Protein AF-A0A958M197-F1 (afdb_monomer)

Sequence (93 aa):
MFKGNIFTYLFLALGIGLVTTAYLLNNSYQKKLPSLKTIAVLEKLNGDVFITKKFRLKRLPVSDKSNLNSLDTIETSANSKADIIFPTGEKIR

Foldseek 3Di:
DDPDDPVVVVVVVVVVVVVVVVVVVVVVVPPDDPDQDFFWKKAWDDDWKWKAAPPHNDTDTDDRIDTDSHPIDMDGDPPTDMWIAGPVRDIDD

Mean predicted aligned error: 13.26 Å

Radius of gyration: 27.08 Å; Cα contacts (8 Å, |Δi|>4): 127; chains: 1; bounding box: 62×17×70 Å

pLDDT: mean 78.53, std 8.8, range [45.75, 87.25]

Nearest PDB structures (foldseek):
  7eyl-assembly1_B  TM=6.437E-01  e=8.833E+00  Salmonella enterica
  8awp-assembly1_A  TM=3.940E-01  e=5.925E+00  Thermotoga maritima
  8awo-assembly1_B  TM=3.654E-01  e=6.641E+00  Thermotoga maritima
  3bb6-assembly1_C  TM=2.943E-01  e=4.454E+00  Escherichia coli K-12
  3bb6-assembly3_D  TM=2.940E-01  e=4.993E+00  Escherichia coli K-12

Solvent-accessible surface area (backbone atoms only — not comparable to full-atom values): 5531 Å² total; per-residue (Å²): 134,85,82,72,56,70,65,59,57,50,52,50,53,52,52,52,51,52,52,52,52,51,50,56,50,53,62,61,68,62,65,70,74,78,75,78,59,70,63,30,37,40,33,53,74,40,75,56,43,32,39,32,42,78,91,38,97,58,74,38,78,60,52,64,66,40,77,33,61,63,83,53,48,79,47,63,45,98,85,30,44,46,38,39,39,34,86,87,70,50,73,48,110

Secondary structure (DSSP, 8-state):
-----HHHHHHHHHHHHHHHHHHHHHHHHT-PPPP----EEEEEEES-EEEE-TT---EEEPPSEEEE-S-PEEEE-TT-EEEEE-TTS-EE-

Structure (mmCIF, N/CA/C/O backbone):
data_AF-A0A958M197-F1
#
_entry.id   AF-A0A958M197-F1
#
loop_
_atom_site.group_PDB
_atom_site.id
_atom_site.type_symbol
_atom_site.label_atom_id
_atom_site.label_alt_id
_atom_site.label_comp_id
_atom_site.label_asym_id
_atom_site.label_entity_id
_atom_site.label_seq_id
_atom_site.pdbx_PDB_ins_code
_atom_site.Cartn_x
_atom_site.Cartn_y
_atom_site.Cartn_z
_atom_site.occupancy
_atom_site.B_iso_or_equiv
_atom_site.auth_seq_id
_atom_site.auth_comp_id
_atom_site.auth_asym_id
_atom_site.auth_atom_id
_atom_site.pdbx_PDB_model_num
ATOM 1 N N . MET A 1 1 ? 43.898 -3.913 -51.106 1.00 45.75 1 MET A N 1
ATOM 2 C CA . MET A 1 1 ? 42.962 -2.793 -51.346 1.00 45.75 1 MET A CA 1
ATOM 3 C C . MET A 1 1 ? 41.546 -3.332 -51.156 1.00 45.75 1 MET A C 1
ATOM 5 O O . MET A 1 1 ? 41.009 -3.951 -52.064 1.00 45.75 1 MET A O 1
ATOM 9 N N . PHE A 1 2 ? 40.995 -3.244 -49.941 1.00 53.53 2 PHE A N 1
ATOM 10 C CA . PHE A 1 2 ? 39.650 -3.757 -49.658 1.00 53.53 2 PHE A CA 1
ATOM 11 C C . PHE A 1 2 ? 38.624 -2.859 -50.360 1.00 53.53 2 PHE A C 1
ATOM 13 O O . PHE A 1 2 ? 38.393 -1.733 -49.930 1.00 53.53 2 PHE A O 1
ATOM 20 N N . LYS A 1 3 ? 38.017 -3.337 -51.453 1.00 61.94 3 LYS A N 1
ATOM 21 C CA . LYS A 1 3 ? 36.797 -2.733 -52.007 1.00 61.94 3 LYS A CA 1
ATOM 22 C C . LYS A 1 3 ? 35.634 -3.154 -51.112 1.00 61.94 3 LYS A C 1
ATOM 24 O O . LYS A 1 3 ? 34.923 -4.109 -51.410 1.00 61.94 3 LYS A O 1
ATOM 29 N N . GLY A 1 4 ? 35.524 -2.507 -49.954 1.00 64.94 4 GLY A N 1
ATOM 30 C CA . GLY A 1 4 ? 34.423 -2.731 -49.028 1.00 64.94 4 GLY A CA 1
ATOM 31 C C . GLY A 1 4 ? 33.105 -2.377 -49.707 1.00 64.94 4 GLY A C 1
ATOM 32 O O . GLY A 1 4 ? 32.954 -1.284 -50.253 1.00 64.94 4 GLY A O 1
ATOM 33 N N . ASN A 1 5 ? 32.170 -3.323 -49.714 1.00 78.88 5 ASN A N 1
ATOM 34 C CA . ASN A 1 5 ? 30.844 -3.118 -50.268 1.00 78.88 5 ASN A CA 1
ATOM 35 C C . ASN A 1 5 ? 30.105 -2.077 -49.412 1.00 78.88 5 ASN A C 1
ATOM 37 O O . ASN A 1 5 ? 30.031 -2.222 -48.191 1.00 78.88 5 ASN A O 1
ATOM 41 N N . ILE A 1 6 ? 29.554 -1.035 -50.041 1.00 81.31 6 ILE A N 1
ATOM 42 C CA . ILE A 1 6 ? 28.820 0.040 -49.354 1.00 81.31 6 ILE A CA 1
ATOM 43 C C . ILE A 1 6 ? 27.688 -0.518 -48.477 1.00 81.31 6 ILE A C 1
ATOM 45 O O . ILE A 1 6 ? 27.431 -0.011 -47.385 1.00 81.31 6 ILE A O 1
ATOM 49 N N . PHE A 1 7 ? 27.084 -1.633 -48.902 1.00 81.06 7 PHE A N 1
ATOM 50 C CA . PHE A 1 7 ? 26.058 -2.337 -48.141 1.00 81.06 7 PHE A CA 1
ATOM 51 C C . PHE A 1 7 ? 26.584 -2.868 -46.801 1.00 81.06 7 PHE A C 1
ATOM 53 O O . PHE A 1 7 ? 25.877 -2.791 -45.803 1.00 81.06 7 PHE A O 1
ATOM 60 N N . THR A 1 8 ? 27.835 -3.328 -46.728 1.00 82.81 8 THR A N 1
ATOM 61 C CA . THR A 1 8 ? 28.440 -3.816 -45.478 1.00 82.81 8 THR A CA 1
ATOM 62 C C . THR A 1 8 ? 28.564 -2.700 -44.440 1.00 82.81 8 THR A C 1
ATOM 64 O O . THR A 1 8 ? 28.257 -2.917 -43.270 1.00 82.81 8 THR A O 1
ATOM 67 N N . TYR A 1 9 ? 28.942 -1.489 -44.859 1.00 81.88 9 TYR A N 1
ATOM 68 C CA . TYR A 1 9 ? 29.020 -0.332 -43.961 1.00 81.88 9 TYR A CA 1
ATOM 69 C C . TYR A 1 9 ? 27.635 0.156 -43.520 1.00 81.88 9 TYR A C 1
ATOM 71 O O . TYR A 1 9 ? 27.459 0.516 -42.357 1.00 81.88 9 TYR A O 1
ATOM 79 N N . LEU A 1 10 ? 26.639 0.106 -44.412 1.00 84.06 10 LEU A N 1
ATOM 80 C CA . LEU A 1 10 ? 25.242 0.414 -44.090 1.00 84.06 10 LEU A CA 1
ATOM 81 C C . LEU A 1 10 ? 24.667 -0.554 -43.049 1.00 84.06 10 LEU A C 1
ATOM 83 O O . LEU A 1 10 ? 24.088 -0.109 -42.060 1.00 84.06 10 LEU A O 1
ATOM 87 N N . PHE A 1 11 ? 24.872 -1.864 -43.225 1.00 84.00 11 PHE A N 1
ATOM 88 C CA . PHE A 1 11 ? 24.432 -2.870 -42.253 1.00 84.00 11 PHE A CA 1
ATOM 89 C C . PHE A 1 11 ? 25.141 -2.722 -40.903 1.00 84.00 11 PHE A C 1
ATOM 91 O O . PHE A 1 11 ? 24.501 -2.855 -39.860 1.00 84.00 11 PHE A O 1
ATOM 98 N N . LEU A 1 12 ? 26.435 -2.390 -40.907 1.00 84.19 12 LEU A N 1
ATOM 99 C CA . LEU A 1 12 ? 27.188 -2.135 -39.679 1.00 84.19 12 LEU A CA 1
ATOM 100 C C . LEU A 1 12 ? 26.642 -0.910 -38.926 1.00 84.19 12 LEU A C 1
ATOM 102 O O . LEU A 1 12 ? 26.419 -0.981 -37.719 1.00 84.19 12 LEU A O 1
ATOM 106 N N . ALA A 1 13 ? 26.367 0.188 -39.636 1.00 82.50 13 ALA A N 1
ATOM 107 C CA . ALA A 1 13 ? 25.794 1.398 -39.048 1.00 82.50 13 ALA A CA 1
ATOM 108 C C . ALA A 1 13 ? 24.387 1.153 -38.470 1.00 82.50 13 ALA A C 1
ATOM 110 O O . ALA A 1 13 ? 24.090 1.600 -37.361 1.00 82.50 13 ALA A O 1
ATOM 111 N N . LEU A 1 14 ? 23.548 0.383 -39.174 1.00 85.69 14 LEU A N 1
ATOM 112 C CA . LEU A 1 14 ? 22.226 -0.034 -38.691 1.00 85.69 14 LEU A CA 1
ATOM 113 C C . LEU A 1 14 ? 22.317 -0.883 -37.416 1.00 85.69 14 LEU A C 1
ATOM 115 O O 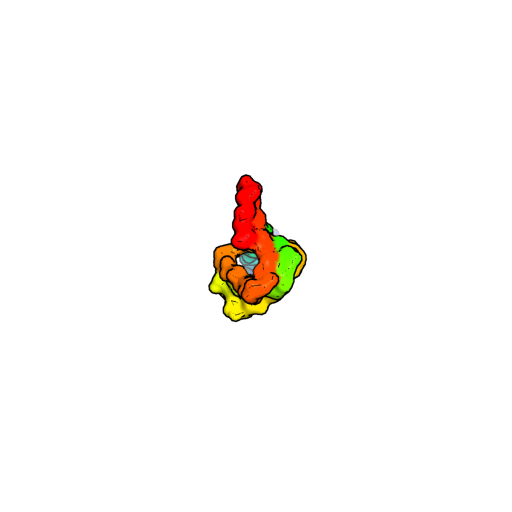. LEU A 1 14 ? 21.576 -0.640 -36.464 1.00 85.69 14 LEU A O 1
ATOM 119 N N . GLY A 1 15 ? 23.255 -1.833 -37.364 1.00 83.25 15 GLY A N 1
ATOM 120 C CA . GLY A 1 15 ? 23.496 -2.651 -36.174 1.00 83.25 15 GLY A CA 1
ATOM 121 C C . GLY A 1 15 ? 23.903 -1.814 -34.959 1.00 83.25 15 GLY A C 1
ATOM 122 O O . GLY A 1 15 ? 23.346 -1.983 -33.876 1.00 83.25 15 GLY A O 1
ATOM 123 N N . ILE A 1 16 ? 24.812 -0.851 -35.140 1.00 83.94 16 ILE A N 1
ATOM 124 C CA . ILE A 1 16 ? 25.252 0.053 -34.063 1.00 83.94 16 ILE A CA 1
ATOM 125 C C . ILE A 1 16 ? 24.096 0.952 -33.587 1.00 83.94 16 ILE A C 1
ATOM 127 O O . ILE A 1 16 ? 23.938 1.169 -32.382 1.00 83.94 16 ILE A O 1
ATOM 131 N N . GLY A 1 17 ? 23.250 1.432 -34.503 1.00 83.00 17 GLY A N 1
ATOM 132 C CA . GLY A 1 17 ? 22.051 2.211 -34.171 1.00 83.00 17 GLY A CA 1
ATOM 133 C C . GLY A 1 17 ? 21.041 1.427 -33.322 1.00 83.00 17 GLY A C 1
ATOM 134 O O . GLY A 1 17 ? 20.488 1.944 -32.348 1.00 83.00 17 GLY A O 1
ATOM 135 N N . LEU A 1 18 ? 20.841 0.144 -33.627 1.00 84.00 18 LEU A N 1
ATOM 136 C CA . LEU A 1 18 ? 19.968 -0.730 -32.837 1.00 84.00 18 LEU A CA 1
ATOM 137 C C . LEU A 1 18 ? 20.541 -1.013 -31.440 1.00 84.00 18 LEU A C 1
ATOM 139 O O . LEU A 1 18 ? 19.812 -0.960 -30.452 1.00 84.00 18 LEU A O 1
ATOM 143 N N . VAL A 1 19 ? 21.851 -1.248 -31.325 1.00 85.31 19 VAL A N 1
ATOM 144 C CA . VAL A 1 19 ? 22.498 -1.485 -30.021 1.00 85.31 19 VAL A CA 1
ATOM 145 C C . VAL A 1 19 ? 22.446 -0.236 -29.137 1.00 85.31 19 VAL A C 1
ATOM 147 O O . VAL A 1 19 ? 22.150 -0.329 -27.947 1.00 85.31 19 VAL A O 1
ATOM 150 N N . THR A 1 20 ? 22.687 0.945 -29.708 1.00 84.69 20 THR A N 1
ATOM 151 C CA . THR A 1 20 ? 22.658 2.215 -28.961 1.00 84.69 20 THR A CA 1
ATOM 152 C C . THR A 1 20 ? 21.254 2.579 -28.483 1.00 84.69 20 THR A C 1
ATOM 154 O O . THR A 1 20 ? 21.086 2.959 -27.324 1.00 84.69 20 THR A O 1
ATOM 157 N N . THR A 1 21 ? 20.229 2.402 -29.319 1.00 83.62 21 THR A N 1
ATOM 158 C CA . THR A 1 21 ? 18.829 2.609 -28.907 1.00 83.62 21 THR A CA 1
ATOM 159 C C . THR A 1 21 ? 18.398 1.613 -27.830 1.00 83.62 21 THR A C 1
ATOM 161 O O . THR A 1 21 ? 17.829 2.030 -26.820 1.00 83.62 21 THR A O 1
ATOM 164 N N . ALA A 1 22 ? 18.738 0.327 -27.970 1.00 83.25 22 ALA A N 1
ATOM 165 C CA . ALA A 1 22 ? 18.475 -0.687 -26.948 1.00 83.25 22 ALA A CA 1
ATOM 166 C C . ALA A 1 22 ? 19.168 -0.366 -25.610 1.00 83.25 22 ALA A C 1
ATOM 168 O O . ALA A 1 22 ? 18.562 -0.509 -24.547 1.00 83.25 22 ALA A O 1
ATOM 169 N N . TYR A 1 23 ? 20.409 0.127 -25.649 1.00 84.44 23 TYR A N 1
ATOM 170 C CA . TYR A 1 23 ? 21.151 0.549 -24.460 1.00 84.44 23 TYR A CA 1
ATOM 171 C C . TYR A 1 23 ? 20.497 1.751 -23.754 1.00 84.44 23 TYR A C 1
ATOM 173 O O . TYR A 1 23 ? 20.327 1.742 -22.533 1.00 84.44 23 TYR A O 1
ATOM 181 N N . LEU A 1 24 ? 20.062 2.762 -24.513 1.00 81.31 24 LEU A N 1
ATOM 182 C CA . LEU A 1 24 ? 19.359 3.936 -23.978 1.00 81.31 24 LEU A CA 1
ATOM 183 C C . LEU A 1 24 ? 17.988 3.585 -23.381 1.00 81.31 24 LEU A C 1
ATOM 185 O O . LEU A 1 24 ? 17.605 4.123 -22.337 1.00 81.31 24 LEU A O 1
ATOM 189 N N . LEU A 1 25 ? 17.266 2.659 -24.017 1.00 78.88 25 LEU A N 1
ATOM 190 C CA . LEU A 1 25 ? 16.011 2.113 -23.503 1.00 78.88 25 LEU A CA 1
ATOM 191 C C . LEU A 1 25 ? 16.251 1.382 -22.178 1.00 78.88 25 LEU A C 1
ATOM 193 O O . LEU A 1 25 ? 15.596 1.698 -21.186 1.00 78.88 25 LEU A O 1
ATOM 197 N N . ASN A 1 26 ? 17.231 0.476 -22.120 1.00 76.50 26 ASN A N 1
ATOM 198 C CA . ASN A 1 26 ? 17.536 -0.294 -20.913 1.00 76.50 26 ASN A CA 1
ATOM 199 C C . ASN A 1 26 ? 17.911 0.606 -19.720 1.00 76.50 26 ASN A C 1
ATOM 201 O O . ASN A 1 26 ? 17.390 0.431 -18.620 1.00 76.50 26 ASN A O 1
ATOM 205 N N . ASN A 1 27 ? 18.731 1.636 -19.946 1.00 65.44 27 ASN A N 1
ATOM 206 C CA . ASN A 1 27 ? 19.091 2.600 -18.901 1.00 65.44 27 ASN A CA 1
ATOM 207 C C . ASN A 1 27 ? 17.893 3.442 -18.429 1.00 65.44 27 ASN A C 1
ATOM 209 O O . ASN A 1 27 ? 17.828 3.819 -17.259 1.00 65.44 27 ASN A O 1
ATOM 213 N N . SER A 1 28 ? 16.915 3.702 -19.301 1.00 61.38 28 SER A N 1
ATOM 214 C CA . SER A 1 28 ? 15.682 4.405 -18.920 1.00 61.38 28 SER A CA 1
ATOM 215 C C . SER A 1 28 ? 14.741 3.524 -18.087 1.00 61.38 28 SER A C 1
ATOM 217 O O . SER A 1 28 ? 14.124 4.016 -17.140 1.00 61.38 28 SER A O 1
ATOM 219 N N . TYR A 1 29 ? 14.680 2.217 -18.371 1.00 58.53 29 TYR A N 1
ATOM 220 C CA . TYR A 1 29 ? 13.909 1.244 -17.582 1.00 58.53 29 TYR A CA 1
ATOM 221 C C . TYR A 1 29 ? 14.517 0.949 -16.200 1.00 58.53 29 TYR A C 1
ATOM 223 O O . TYR A 1 29 ? 13.820 0.455 -15.315 1.00 58.53 29 TYR A O 1
ATOM 231 N N . GLN A 1 30 ? 15.788 1.294 -15.967 1.00 58.03 30 GLN A N 1
ATOM 232 C CA . GLN A 1 30 ? 16.443 1.133 -14.664 1.00 58.03 30 GLN A CA 1
ATOM 233 C C . GLN A 1 30 ? 16.119 2.229 -13.642 1.00 58.03 30 GLN A C 1
ATOM 235 O O . GLN A 1 30 ? 16.621 2.167 -12.515 1.00 58.03 30 GLN A O 1
ATOM 240 N N . LYS A 1 31 ? 15.242 3.195 -13.958 1.00 57.81 31 LYS A N 1
ATOM 241 C CA . LYS A 1 31 ? 14.616 4.026 -12.920 1.00 57.81 31 LYS A CA 1
ATOM 242 C C . LYS A 1 31 ? 13.716 3.142 -12.055 1.00 57.81 31 LYS A C 1
ATOM 244 O O . LYS A 1 31 ? 12.509 3.055 -12.263 1.00 57.81 31 LYS A O 1
ATOM 249 N N . LYS A 1 32 ? 14.325 2.469 -11.076 1.00 60.59 32 LYS A N 1
ATOM 250 C CA . LYS A 1 32 ? 13.623 1.758 -10.011 1.00 60.59 32 LYS A CA 1
ATOM 251 C C . LYS A 1 32 ? 12.690 2.769 -9.358 1.00 60.59 32 LYS A C 1
ATOM 253 O O . LYS A 1 32 ? 13.154 3.796 -8.860 1.00 60.59 32 LYS A O 1
ATOM 258 N N . LEU A 1 33 ? 11.384 2.503 -9.409 1.00 62.00 33 LEU A N 1
ATOM 259 C CA . LEU A 1 33 ? 10.414 3.291 -8.657 1.00 62.00 33 LEU A CA 1
ATOM 260 C C . LEU A 1 33 ? 10.910 3.375 -7.205 1.00 62.00 33 LEU A C 1
ATOM 262 O O . LEU A 1 33 ? 11.317 2.340 -6.663 1.00 62.00 33 LEU A O 1
ATOM 266 N N . PRO A 1 34 ? 10.908 4.567 -6.581 1.00 62.94 34 PRO A N 1
ATOM 267 C CA . PRO A 1 34 ? 11.263 4.677 -5.175 1.00 62.94 34 PRO A CA 1
ATOM 268 C C . PRO A 1 34 ? 10.389 3.700 -4.390 1.00 62.94 34 PRO A C 1
ATOM 270 O O . PRO A 1 34 ? 9.173 3.643 -4.598 1.00 62.94 34 PRO A O 1
ATOM 273 N N . SER A 1 35 ? 11.018 2.883 -3.542 1.00 64.06 35 SER A N 1
ATOM 274 C CA . SER A 1 35 ? 10.282 1.951 -2.696 1.00 64.06 35 SER A CA 1
ATOM 275 C C . SER A 1 35 ? 9.262 2.748 -1.886 1.00 64.06 35 SER A C 1
ATOM 277 O O . SER A 1 35 ? 9.579 3.787 -1.304 1.00 64.06 35 SER A O 1
ATOM 279 N N . LEU A 1 36 ? 8.005 2.303 -1.919 1.00 64.19 36 LEU A N 1
ATOM 280 C CA . LEU A 1 36 ? 6.914 2.959 -1.206 1.00 64.19 36 LEU A CA 1
ATOM 281 C C . LEU A 1 36 ? 7.277 3.034 0.280 1.00 64.19 36 LEU A C 1
ATOM 283 O O . LEU A 1 36 ? 7.365 2.008 0.952 1.00 64.19 36 LEU A O 1
ATOM 287 N N . LYS A 1 37 ? 7.523 4.250 0.775 1.00 71.25 37 LYS A N 1
ATOM 288 C CA . LYS A 1 37 ? 7.842 4.492 2.180 1.00 71.25 37 LYS A CA 1
ATOM 289 C C . LYS A 1 37 ? 6.585 4.243 3.012 1.00 71.25 37 LYS A C 1
ATOM 291 O O . LYS A 1 37 ? 5.569 4.900 2.798 1.00 71.25 37 LYS A O 1
ATOM 296 N N . THR A 1 38 ? 6.661 3.310 3.955 1.00 74.00 38 THR A N 1
ATOM 297 C CA . THR A 1 38 ? 5.589 3.075 4.927 1.00 74.00 38 THR A CA 1
ATOM 298 C C . THR A 1 38 ? 5.453 4.300 5.832 1.00 74.00 38 THR A C 1
ATOM 300 O O . THR A 1 38 ? 6.421 4.720 6.464 1.00 74.00 38 THR A O 1
ATOM 303 N N . ILE A 1 39 ? 4.258 4.884 5.868 1.00 81.19 39 ILE A N 1
ATOM 304 C CA . ILE A 1 39 ? 3.907 6.053 6.682 1.00 81.19 39 ILE A CA 1
ATOM 305 C C . ILE A 1 39 ? 3.510 5.612 8.089 1.00 81.19 39 ILE A C 1
ATOM 307 O O . ILE A 1 39 ? 3.911 6.251 9.054 1.00 81.19 39 ILE A O 1
ATOM 311 N N . ALA A 1 40 ? 2.738 4.530 8.200 1.00 82.19 40 ALA A N 1
ATOM 312 C CA . ALA A 1 40 ? 2.277 3.959 9.461 1.00 82.19 40 ALA A CA 1
ATOM 313 C C . ALA A 1 40 ? 1.855 2.497 9.267 1.00 82.19 40 ALA A C 1
ATOM 315 O O . ALA A 1 40 ? 1.681 2.032 8.139 1.00 82.19 40 ALA A O 1
ATOM 316 N N . VAL A 1 41 ? 1.686 1.766 10.363 1.00 86.31 41 VAL A N 1
ATOM 317 C CA . VAL A 1 41 ? 1.142 0.406 10.370 1.00 86.31 41 VAL A CA 1
ATOM 318 C C . VAL A 1 41 ? -0.244 0.459 10.994 1.00 86.31 41 VAL A C 1
ATOM 320 O O . VAL A 1 41 ? -0.396 0.938 12.111 1.00 86.31 41 VAL A O 1
ATOM 323 N N . LEU A 1 42 ? -1.253 -0.019 10.273 1.00 85.00 42 LEU A N 1
ATOM 324 C CA . LEU A 1 42 ? -2.599 -0.205 10.796 1.00 85.00 42 LEU A CA 1
ATOM 325 C C . LEU A 1 42 ? -2.726 -1.625 11.349 1.00 85.00 42 LEU A C 1
ATOM 327 O O . LEU A 1 42 ? -2.561 -2.597 10.608 1.00 85.00 42 LEU A O 1
ATOM 331 N N . GLU A 1 43 ? -3.032 -1.727 12.634 1.00 85.25 43 GLU A N 1
ATOM 332 C CA . GLU A 1 43 ? -3.313 -2.966 13.347 1.00 85.25 43 GLU A CA 1
ATOM 333 C C . GLU A 1 43 ? -4.817 -3.060 13.620 1.00 85.25 43 GLU A C 1
ATOM 335 O O . GLU A 1 43 ? -5.424 -2.189 14.246 1.00 85.25 43 GLU A O 1
ATOM 340 N N . LYS A 1 44 ? -5.443 -4.117 13.108 1.00 83.62 44 LYS A N 1
ATOM 341 C CA . LYS A 1 44 ? -6.866 -4.388 13.305 1.00 83.62 44 LYS A CA 1
ATOM 342 C C . LYS A 1 44 ? -7.039 -5.081 14.653 1.00 83.62 44 LYS A C 1
ATOM 344 O O . LYS A 1 44 ? -6.544 -6.187 14.843 1.00 83.62 44 LYS A O 1
ATOM 349 N N . LEU A 1 45 ? -7.759 -4.447 15.578 1.00 78.00 45 LEU A N 1
ATOM 350 C CA . LEU A 1 45 ? -7.999 -5.015 16.907 1.00 78.00 45 LEU A CA 1
ATOM 351 C C . LEU A 1 45 ? -9.292 -5.824 16.959 1.00 78.00 45 LEU A C 1
ATOM 353 O O . LEU A 1 45 ? -9.321 -6.910 17.528 1.00 78.00 45 LEU A O 1
ATOM 357 N N . ASN A 1 46 ? -10.383 -5.275 16.420 1.00 81.38 46 ASN A N 1
ATOM 358 C CA . ASN A 1 46 ? -11.690 -5.923 16.475 1.00 81.38 46 ASN A CA 1
ATOM 359 C C . ASN A 1 46 ? -12.638 -5.398 15.389 1.00 81.38 46 ASN A C 1
ATOM 361 O O . ASN A 1 46 ? -12.592 -4.217 15.045 1.00 81.38 46 ASN A O 1
ATOM 365 N N . GLY A 1 47 ? -13.550 -6.252 14.925 1.00 82.69 47 GLY A N 1
ATOM 366 C CA . GLY A 1 47 ? -14.601 -5.911 13.966 1.00 82.69 47 GLY A CA 1
ATOM 367 C C . GLY A 1 47 ? -14.083 -5.749 12.542 1.00 82.69 47 GLY A C 1
ATOM 368 O O . GLY A 1 47 ? -13.035 -6.284 12.214 1.00 82.69 47 GLY A O 1
ATOM 369 N N . ASP A 1 48 ? -14.806 -5.037 11.684 1.00 84.25 48 ASP A N 1
ATOM 370 C CA . ASP A 1 48 ? -14.415 -4.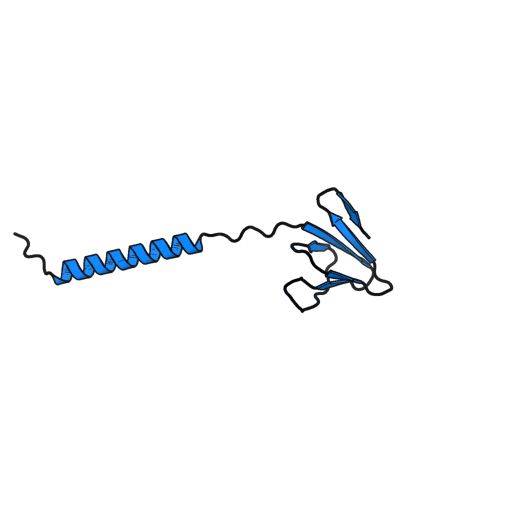823 10.291 1.00 84.25 48 ASP A CA 1
ATOM 371 C C . ASP A 1 48 ? -13.815 -3.432 10.096 1.00 84.25 48 ASP A C 1
ATOM 373 O O . ASP A 1 48 ? -14.397 -2.408 10.467 1.00 84.25 48 ASP A O 1
ATOM 377 N N . VAL A 1 49 ? -12.628 -3.419 9.496 1.00 84.81 49 VAL A N 1
ATOM 378 C CA . VAL A 1 49 ? -11.857 -2.218 9.189 1.00 84.81 49 VAL A CA 1
ATOM 379 C C . VAL A 1 49 ? -11.580 -2.236 7.697 1.00 84.81 49 VAL A C 1
ATOM 381 O O . VAL A 1 49 ? -11.141 -3.255 7.151 1.00 84.81 49 VAL A O 1
ATOM 384 N N . PHE A 1 50 ? -11.836 -1.113 7.039 1.00 85.19 50 PHE A N 1
ATOM 385 C CA . PHE A 1 50 ? -11.641 -0.939 5.608 1.00 85.19 50 PHE A CA 1
ATOM 386 C C . PHE A 1 50 ? -10.689 0.227 5.353 1.00 85.19 50 PHE A C 1
ATOM 388 O O . PHE A 1 50 ? -10.769 1.266 6.002 1.00 85.19 50 PHE A O 1
ATOM 395 N N . ILE A 1 51 ? -9.797 0.062 4.379 1.00 85.38 51 ILE A N 1
ATOM 396 C CA . ILE A 1 51 ? -8.968 1.144 3.853 1.00 85.38 51 ILE A CA 1
ATOM 397 C C . ILE A 1 51 ? -9.465 1.510 2.457 1.00 85.38 51 ILE A C 1
ATOM 399 O O . ILE A 1 51 ? -9.580 0.653 1.574 1.00 85.38 51 ILE A O 1
ATOM 403 N N . THR A 1 52 ? -9.659 2.805 2.231 1.00 83.12 52 THR A N 1
ATOM 404 C CA . THR A 1 52 ? -9.837 3.397 0.905 1.00 83.12 52 THR A CA 1
ATOM 405 C C . THR A 1 52 ? -8.581 4.184 0.556 1.00 83.12 52 THR A C 1
ATOM 407 O O . THR A 1 52 ? -8.240 5.160 1.224 1.00 83.12 52 THR A O 1
ATOM 410 N N . LYS A 1 53 ? -7.863 3.768 -0.494 1.00 81.31 53 LYS A N 1
ATOM 411 C CA . LYS A 1 53 ? -6.637 4.470 -0.903 1.00 81.31 53 LYS A CA 1
ATOM 412 C C . LYS A 1 53 ? -6.981 5.739 -1.670 1.00 81.31 53 LYS A C 1
ATOM 414 O O . LYS A 1 53 ? -7.843 5.695 -2.540 1.00 81.31 53 LYS A O 1
ATOM 419 N N . LYS A 1 54 ? -6.244 6.836 -1.466 1.00 74.44 54 LYS A N 1
ATOM 420 C CA . LYS A 1 54 ? -6.517 8.133 -2.134 1.00 74.44 54 LYS A CA 1
ATOM 421 C C . LYS A 1 54 ? -6.700 8.044 -3.654 1.00 74.44 54 LYS A C 1
ATOM 423 O O . LYS A 1 54 ? -7.514 8.757 -4.227 1.0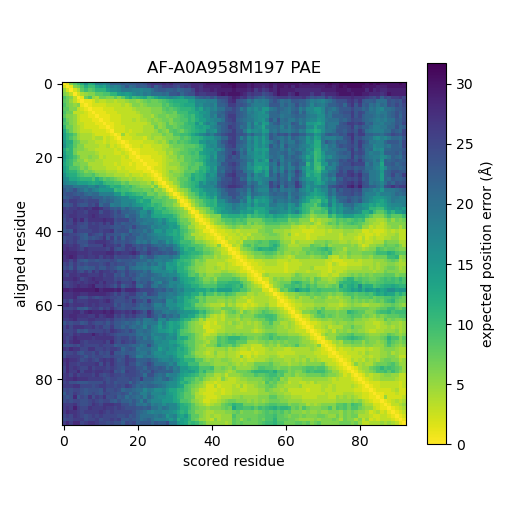0 74.44 54 LYS A O 1
ATOM 428 N N . PHE A 1 55 ? -5.945 7.162 -4.307 1.00 73.75 55 PHE A N 1
ATOM 429 C CA . PHE A 1 55 ? -5.975 6.973 -5.762 1.00 73.75 55 PHE A CA 1
ATOM 430 C C . PHE A 1 55 ? -6.756 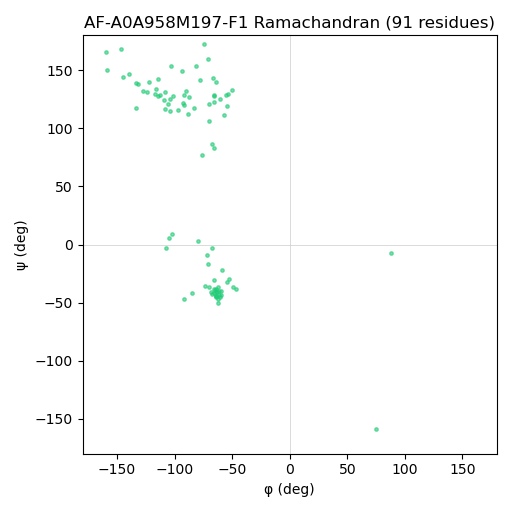5.729 -6.204 1.00 73.75 55 PHE A C 1
ATOM 432 O O . PHE A 1 55 ? -6.689 5.337 -7.367 1.00 73.75 55 PHE A O 1
ATOM 439 N N . ARG A 1 56 ? -7.463 5.058 -5.285 1.00 71.50 56 ARG A N 1
ATOM 440 C CA . ARG A 1 56 ? -8.303 3.896 -5.591 1.00 71.50 56 ARG A CA 1
ATOM 441 C C . ARG A 1 56 ? -9.653 4.040 -4.904 1.00 71.50 56 ARG A C 1
ATOM 443 O O . ARG A 1 56 ? -9.756 3.945 -3.692 1.00 71.50 56 ARG A O 1
ATOM 450 N N . LEU A 1 57 ? -10.705 4.119 -5.710 1.00 70.88 57 LEU A N 1
ATOM 451 C CA . LEU A 1 57 ? -12.097 4.169 -5.246 1.00 70.88 57 LEU A CA 1
ATOM 452 C C . LEU A 1 57 ? -12.582 2.859 -4.594 1.00 70.88 57 LEU A C 1
ATOM 454 O O . LEU A 1 57 ? -13.721 2.772 -4.148 1.00 70.88 57 LEU A O 1
ATOM 458 N N . LYS A 1 58 ? -11.747 1.814 -4.564 1.00 75.62 58 LYS A N 1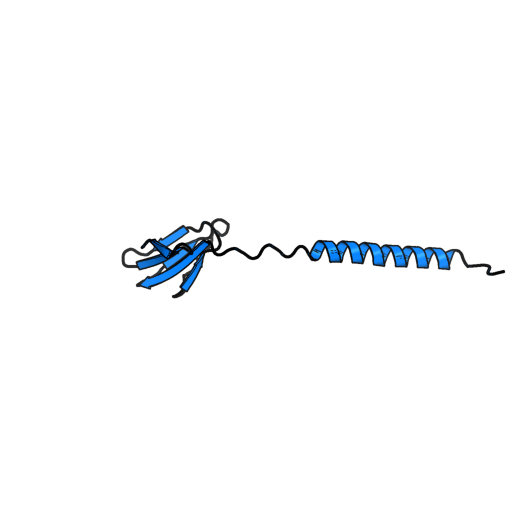
ATOM 459 C CA . LYS A 1 58 ? -12.112 0.507 -4.019 1.00 75.62 58 LYS A CA 1
ATOM 460 C C . LYS A 1 58 ? -11.728 0.417 -2.544 1.00 75.62 58 LYS A C 1
ATOM 462 O O . LYS A 1 58 ? -10.545 0.502 -2.212 1.00 75.62 58 LYS A O 1
ATOM 467 N N . ARG A 1 59 ? -12.730 0.152 -1.704 1.00 78.44 59 ARG A N 1
ATOM 468 C CA . ARG A 1 59 ? -12.567 -0.256 -0.304 1.00 78.44 59 ARG A CA 1
ATOM 469 C C . ARG A 1 59 ? -11.908 -1.626 -0.239 1.00 78.44 59 ARG A C 1
ATOM 471 O O . ARG A 1 59 ? -12.349 -2.563 -0.907 1.00 78.44 59 ARG A O 1
ATOM 478 N N . LEU A 1 60 ? -10.848 -1.735 0.549 1.00 80.75 60 LEU A N 1
ATOM 479 C CA . LEU A 1 60 ? -10.145 -2.988 0.787 1.00 80.75 60 LEU A CA 1
ATOM 480 C C . LEU A 1 60 ? -10.255 -3.348 2.269 1.00 80.75 60 LEU A C 1
ATOM 482 O O . LEU A 1 60 ? -9.959 -2.494 3.106 1.00 80.75 60 LEU A O 1
ATOM 486 N N . PRO A 1 61 ? -10.671 -4.579 2.606 1.00 81.00 61 PRO A N 1
ATOM 487 C CA . PRO A 1 61 ? -10.637 -5.032 3.985 1.00 81.00 61 PRO A CA 1
ATOM 488 C C . PRO A 1 61 ? -9.189 -5.086 4.467 1.00 81.00 61 PRO A C 1
ATOM 490 O O . PRO A 1 61 ? -8.280 -5.480 3.730 1.00 81.00 61 PRO A O 1
ATOM 493 N N . VAL A 1 62 ? -8.986 -4.671 5.708 1.00 82.19 62 VAL A N 1
ATOM 494 C CA . VAL A 1 62 ? -7.678 -4.669 6.358 1.00 82.19 62 VAL A CA 1
ATOM 495 C C . VAL A 1 62 ? -7.466 -6.005 7.066 1.00 82.19 62 VAL A C 1
ATOM 497 O O . VAL A 1 62 ? -8.352 -6.477 7.778 1.00 82.19 62 VAL A O 1
ATOM 500 N N . SER A 1 63 ? -6.300 -6.623 6.864 1.00 76.88 63 SER A N 1
ATOM 501 C CA . SER A 1 63 ? -5.831 -7.774 7.649 1.00 76.88 63 SER A CA 1
ATOM 502 C C . SER A 1 63 ? -5.367 -7.354 9.049 1.00 76.88 63 SER A C 1
ATOM 504 O O . SER A 1 63 ? -5.232 -6.166 9.322 1.00 76.88 63 SER A O 1
ATOM 506 N N . ASP A 1 64 ? -5.061 -8.319 9.922 1.00 78.38 64 ASP A N 1
ATOM 507 C CA . ASP A 1 64 ? -4.615 -8.077 11.308 1.00 78.38 64 ASP A CA 1
ATOM 508 C C . ASP A 1 64 ? -3.523 -7.004 11.417 1.00 78.38 64 ASP A C 1
ATOM 510 O O . ASP A 1 64 ? -3.556 -6.160 12.309 1.00 78.38 64 ASP A O 1
ATOM 514 N N . LYS A 1 65 ? -2.595 -6.976 10.452 1.00 82.81 65 LYS A N 1
ATOM 515 C CA . LYS A 1 65 ? -1.635 -5.887 10.252 1.00 82.81 65 LYS A CA 1
ATOM 516 C C . LYS A 1 65 ? -1.563 -5.501 8.787 1.00 82.81 65 LYS A C 1
ATOM 518 O O . LYS A 1 65 ? -1.532 -6.369 7.913 1.00 82.81 65 LYS A O 1
ATOM 523 N N . SER A 1 66 ? -1.501 -4.204 8.513 1.00 82.62 66 SER A N 1
ATOM 524 C CA . SER A 1 66 ? -1.302 -3.680 7.165 1.00 82.62 66 SER A CA 1
ATOM 525 C C . SER A 1 66 ? -0.448 -2.415 7.172 1.00 82.62 66 SER A C 1
ATOM 527 O O . SER A 1 66 ? -0.535 -1.586 8.075 1.00 82.62 66 SER A O 1
ATOM 529 N N . ASN A 1 67 ? 0.384 -2.259 6.146 1.00 83.50 67 ASN A N 1
ATOM 530 C CA . ASN A 1 67 ? 1.213 -1.071 5.984 1.00 83.50 67 ASN A CA 1
ATOM 531 C C . ASN A 1 67 ? 0.436 0.013 5.230 1.00 83.50 67 ASN A C 1
ATOM 533 O O . ASN A 1 67 ? -0.057 -0.216 4.121 1.00 83.50 67 ASN A O 1
ATOM 537 N N . LEU A 1 68 ? 0.375 1.202 5.820 1.00 79.50 68 LEU A N 1
ATOM 538 C CA . LEU A 1 68 ? -0.138 2.413 5.197 1.00 79.50 68 LEU A CA 1
ATOM 539 C C . LEU A 1 68 ? 1.015 3.097 4.470 1.00 79.50 68 LEU A C 1
ATOM 541 O O . LEU A 1 68 ? 1.954 3.591 5.089 1.00 79.50 68 LEU A O 1
ATOM 545 N N . ASN A 1 69 ? 0.947 3.117 3.143 1.00 74.19 69 ASN A N 1
ATOM 546 C CA . ASN A 1 69 ? 2.005 3.662 2.283 1.00 74.19 69 ASN A CA 1
ATOM 547 C C . ASN A 1 69 ? 1.608 4.998 1.636 1.00 74.19 69 ASN A C 1
ATOM 549 O O . ASN A 1 69 ? 2.388 5.594 0.896 1.00 74.19 69 ASN A O 1
ATOM 553 N N . SER A 1 70 ? 0.378 5.450 1.872 1.00 74.31 70 SER A N 1
ATOM 554 C CA . SER A 1 70 ? -0.185 6.687 1.342 1.00 74.31 70 SER A CA 1
ATOM 555 C C . SER A 1 70 ? -1.146 7.306 2.355 1.00 74.31 70 SER A C 1
ATOM 557 O O . SER A 1 70 ? -1.503 6.683 3.353 1.00 74.31 70 SER A O 1
ATOM 559 N N . LEU A 1 71 ? -1.536 8.559 2.104 1.00 75.88 71 LEU A N 1
ATOM 560 C CA . LEU A 1 71 ? -2.622 9.226 2.824 1.00 75.88 71 LEU A CA 1
ATOM 561 C C . LEU A 1 71 ? -3.940 8.534 2.468 1.00 75.88 71 LEU A C 1
ATOM 563 O O . LEU A 1 71 ? -4.599 8.922 1.507 1.00 75.88 71 LEU A O 1
ATOM 567 N N . ASP A 1 72 ? -4.269 7.478 3.199 1.00 78.56 72 ASP A N 1
ATOM 568 C CA . ASP A 1 72 ? -5.451 6.658 2.970 1.00 78.56 72 ASP A CA 1
ATOM 569 C C . ASP A 1 72 ? -6.547 6.988 3.991 1.00 78.56 72 ASP A C 1
ATOM 571 O O . ASP A 1 72 ? -6.270 7.441 5.103 1.00 78.56 72 ASP A O 1
ATOM 575 N N . THR A 1 73 ? -7.803 6.765 3.612 1.00 82.19 73 THR A N 1
ATOM 576 C CA . THR A 1 73 ? -8.950 6.904 4.515 1.00 82.19 73 THR A CA 1
ATOM 577 C C . THR A 1 73 ? -9.229 5.559 5.168 1.00 82.19 73 THR A C 1
ATOM 579 O O . THR A 1 73 ? -9.365 4.550 4.474 1.00 82.19 73 THR A O 1
ATOM 582 N N . ILE A 1 74 ? -9.323 5.549 6.495 1.00 85.19 74 ILE A N 1
ATOM 583 C CA . ILE A 1 74 ? -9.646 4.360 7.283 1.00 85.19 74 ILE A CA 1
ATOM 584 C C . ILE A 1 74 ? -11.098 4.481 7.7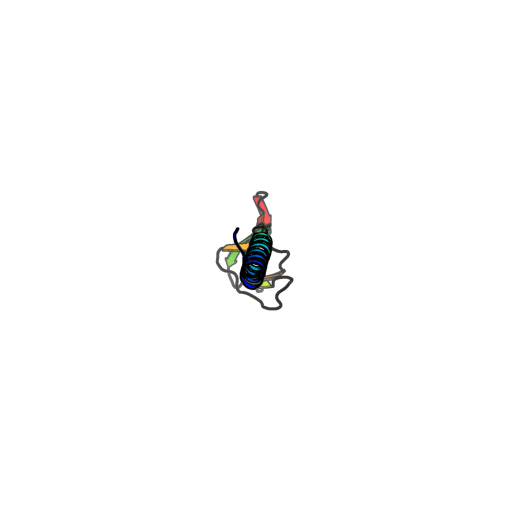26 1.00 85.19 74 ILE A C 1
ATOM 586 O O . ILE A 1 74 ? -11.493 5.482 8.318 1.00 85.19 74 ILE A O 1
ATOM 590 N N . GLU A 1 75 ? -11.886 3.462 7.417 1.00 83.44 75 GLU A N 1
ATOM 591 C CA . GLU A 1 75 ? -13.283 3.356 7.808 1.00 83.44 75 GLU A CA 1
ATOM 592 C C . GLU A 1 75 ? -13.434 2.175 8.770 1.00 83.44 75 GLU A C 1
ATOM 594 O O . GLU A 1 75 ? -13.016 1.052 8.475 1.00 83.44 75 GLU A O 1
ATOM 599 N N . THR A 1 76 ? -14.041 2.425 9.925 1.00 84.94 76 THR A N 1
ATOM 600 C CA . THR A 1 76 ? -14.370 1.407 10.925 1.00 84.94 76 THR A CA 1
ATOM 601 C C . THR A 1 76 ? -15.886 1.296 11.054 1.00 84.94 76 THR A C 1
ATOM 603 O 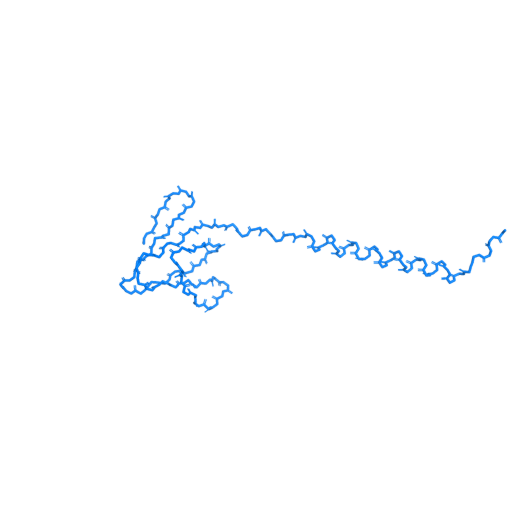O . THR A 1 76 ? -16.609 2.290 10.971 1.00 84.94 76 THR A O 1
ATOM 606 N N . SER A 1 77 ? -16.398 0.077 11.238 1.00 83.88 77 SER A N 1
ATOM 607 C CA . SER A 1 77 ? -17.802 -0.103 11.631 1.00 83.88 77 SER A CA 1
ATOM 608 C C . SER A 1 77 ? -18.009 0.340 13.089 1.00 83.88 77 SER A C 1
ATOM 610 O O . SER A 1 77 ? -17.055 0.374 13.863 1.00 83.88 77 SER A O 1
ATOM 612 N N . ALA A 1 78 ? -19.246 0.647 13.491 1.00 82.94 78 ALA A N 1
ATOM 613 C CA . ALA A 1 78 ? -19.576 1.288 14.775 1.00 82.94 78 ALA A CA 1
ATOM 614 C C . ALA A 1 78 ? -19.000 0.587 16.026 1.00 82.94 78 ALA A C 1
ATOM 616 O O . ALA A 1 78 ? -18.695 1.245 17.015 1.00 82.94 78 ALA A O 1
ATOM 617 N N . ASN A 1 79 ? -18.813 -0.737 15.973 1.00 83.56 79 ASN A N 1
ATOM 618 C CA . ASN A 1 79 ? -18.254 -1.541 17.070 1.00 83.56 79 ASN A CA 1
ATOM 619 C C . ASN A 1 79 ? -16.799 -1.991 16.832 1.00 83.56 79 ASN A C 1
ATOM 621 O O . ASN A 1 79 ? -16.264 -2.795 17.596 1.00 83.56 79 ASN A O 1
ATOM 625 N N . SER A 1 80 ? -16.171 -1.524 15.753 1.00 85.62 80 SER A N 1
ATOM 626 C CA . SER A 1 80 ? -14.833 -1.952 15.331 1.00 85.62 80 SER A CA 1
ATOM 627 C C . SER A 1 80 ? -13.756 -1.030 15.893 1.00 85.62 80 SER A C 1
ATOM 629 O O . SER A 1 80 ? -13.987 0.159 16.101 1.00 85.62 80 SER A O 1
ATOM 631 N N . LYS A 1 81 ? -12.570 -1.585 16.149 1.00 85.19 81 LYS A N 1
ATOM 632 C CA . LYS A 1 81 ? -11.414 -0.868 16.700 1.00 85.19 81 LYS A CA 1
ATOM 633 C C . LYS A 1 81 ? -10.171 -1.187 15.880 1.00 85.19 81 LYS A C 1
ATOM 635 O O . LYS A 1 81 ? -9.937 -2.348 15.536 1.00 85.19 81 LYS A O 1
ATOM 640 N N . ALA A 1 82 ? -9.364 -0.171 15.613 1.00 86.44 82 ALA A N 1
ATOM 641 C CA . ALA A 1 82 ? -8.077 -0.303 14.948 1.00 86.44 82 ALA A CA 1
ATOM 642 C C . ALA A 1 82 ? -7.072 0.629 15.623 1.00 86.44 82 ALA A C 1
ATOM 644 O O . ALA A 1 82 ? -7.461 1.698 16.067 1.00 86.44 82 ALA A O 1
ATOM 645 N N . ASP A 1 83 ? -5.806 0.235 15.685 1.00 87.25 83 ASP A N 1
ATOM 646 C CA . ASP A 1 83 ? -4.729 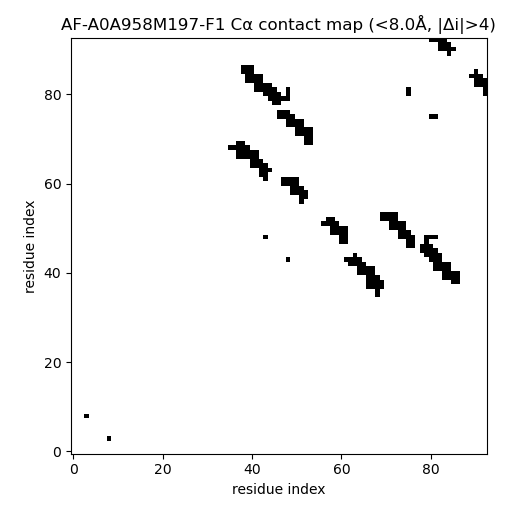1.095 16.164 1.00 87.25 83 ASP A CA 1
ATOM 647 C C . ASP A 1 83 ? -3.806 1.419 14.974 1.00 87.25 83 ASP A C 1
ATOM 649 O O . ASP A 1 83 ? -3.354 0.537 14.243 1.00 87.25 83 ASP A O 1
ATOM 653 N N . ILE A 1 84 ? -3.521 2.699 14.759 1.00 86.62 84 ILE A N 1
ATOM 654 C CA . ILE A 1 84 ? -2.538 3.199 13.799 1.00 86.62 84 ILE A CA 1
ATOM 655 C C . ILE A 1 84 ? -1.251 3.476 14.567 1.00 86.62 84 ILE A C 1
ATOM 657 O O . ILE A 1 84 ? -1.209 4.353 15.430 1.00 86.62 84 ILE A O 1
ATOM 661 N N . ILE A 1 85 ? -0.193 2.743 14.239 1.00 87.12 85 ILE A N 1
ATOM 662 C CA . ILE A 1 85 ? 1.127 2.871 14.850 1.00 87.12 85 ILE A CA 1
ATOM 663 C C . ILE A 1 85 ? 2.041 3.599 13.869 1.00 87.12 85 ILE A C 1
ATOM 665 O O . ILE A 1 85 ? 2.354 3.088 12.789 1.00 87.12 85 ILE A O 1
ATOM 669 N N . PHE A 1 86 ? 2.488 4.792 14.245 1.00 85.62 86 PHE A N 1
ATOM 670 C CA . PHE A 1 86 ? 3.453 5.548 13.460 1.00 85.62 86 PHE A CA 1
ATOM 671 C C . PHE A 1 86 ? 4.884 5.054 13.734 1.00 85.62 86 PHE A C 1
ATOM 673 O O . PHE A 1 86 ? 5.177 4.564 14.826 1.00 85.62 86 PHE A O 1
ATOM 680 N N . PRO A 1 87 ? 5.820 5.219 12.781 1.00 82.38 87 PRO A N 1
ATOM 681 C CA . PRO A 1 87 ? 7.234 4.890 12.972 1.00 82.38 87 PRO A CA 1
ATOM 682 C C . PRO A 1 87 ? 7.885 5.653 14.132 1.00 82.38 87 PRO A C 1
ATOM 684 O O . PRO A 1 87 ? 8.901 5.216 14.660 1.00 82.38 87 PRO A O 1
ATOM 687 N N . THR A 1 88 ? 7.300 6.787 14.525 1.00 84.69 88 THR A N 1
ATOM 688 C CA . THR A 1 88 ? 7.694 7.599 15.684 1.00 84.69 88 THR A CA 1
ATOM 689 C C . THR A 1 88 ? 7.348 6.941 17.024 1.00 84.69 88 THR A C 1
ATOM 691 O O . THR A 1 88 ? 7.783 7.423 18.063 1.00 84.69 88 THR A O 1
ATOM 694 N N . GLY A 1 89 ? 6.584 5.842 17.019 1.00 79.06 89 GLY A N 1
ATOM 695 C CA . GLY A 1 89 ? 6.090 5.164 18.220 1.00 79.06 89 GLY A CA 1
ATOM 696 C C . GLY A 1 89 ? 4.761 5.718 18.738 1.00 79.06 89 GLY A C 1
ATOM 697 O 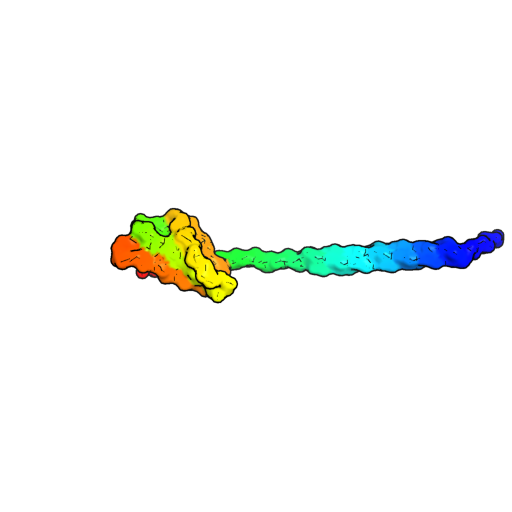O . GLY A 1 89 ? 4.161 5.121 19.632 1.00 79.06 89 GLY A O 1
ATOM 698 N N . GLU A 1 90 ? 4.275 6.817 18.159 1.00 85.50 90 GLU A N 1
ATOM 699 C CA . GLU A 1 90 ? 2.956 7.371 18.449 1.00 85.50 90 GLU A CA 1
ATOM 700 C C . GLU A 1 90 ? 1.855 6.423 17.965 1.00 85.50 90 GLU A C 1
ATOM 702 O O . GLU A 1 90 ? 1.979 5.768 16.924 1.00 85.50 90 GLU A O 1
ATOM 707 N N . LYS A 1 91 ? 0.769 6.348 18.736 1.00 86.75 91 LYS A N 1
ATOM 708 C CA . LYS A 1 91 ? -0.370 5.477 18.447 1.00 86.75 91 LYS A CA 1
ATOM 709 C C . LYS A 1 91 ? -1.662 6.278 18.460 1.00 86.75 91 LYS A C 1
ATOM 711 O O . LYS A 1 91 ? -1.914 7.016 19.409 1.00 86.75 91 LYS A O 1
ATOM 716 N N . ILE A 1 92 ? -2.476 6.093 17.427 1.00 83.88 92 ILE A N 1
ATOM 717 C CA . ILE A 1 92 ? -3.837 6.631 17.333 1.00 83.88 92 ILE A CA 1
ATOM 718 C C . ILE A 1 92 ? -4.796 5.445 17.286 1.00 83.88 92 ILE A C 1
ATOM 720 O O . ILE A 1 92 ? -4.536 4.495 16.556 1.00 83.88 92 ILE A O 1
ATOM 724 N N . ARG A 1 93 ? -5.873 5.496 18.065 1.00 81.06 93 ARG A N 1
ATOM 725 C CA . ARG A 1 93 ? -6.952 4.504 18.055 1.00 81.06 93 ARG A CA 1
ATOM 726 C C . ARG A 1 93 ? -8.180 5.060 17.350 1.00 81.06 93 ARG A C 1
ATOM 728 O O . ARG A 1 93 ? -8.445 6.261 17.568 1.00 81.06 93 ARG A O 1
#